Protein AF-R7HVE4-F1 (afdb_monomer)

pLDDT: mean 79.2, std 14.43, range [30.19, 95.88]

Radius of gyration: 35.3 Å; Cα contacts (8 Å, |Δi|>4): 12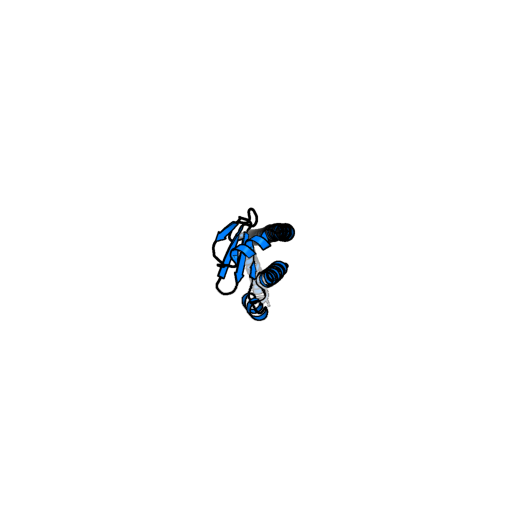4; chains: 1; bounding box: 53×53×107 Å

Solvent-accessible surface area (backbone atoms only — not comparable to full-atom values): 9226 Å² total; per-residue (Å²): 134,94,81,73,47,66,60,55,27,52,53,50,41,54,48,52,41,60,74,62,48,44,102,86,44,64,55,72,64,50,50,62,63,44,66,68,45,42,47,50,70,59,70,88,82,40,90,67,64,47,41,36,43,35,38,83,95,33,38,31,31,31,32,65,78,68,80,41,82,75,44,77,48,54,72,88,50,46,64,56,53,52,57,54,50,64,34,70,72,48,36,52,50,54,53,52,50,50,53,51,53,50,53,52,50,51,53,52,52,52,50,55,51,51,50,51,54,50,52,53,52,52,52,52,52,51,50,52,53,49,52,52,52,49,61,70,54,31,71,71,49,52,52,51,49,54,53,49,52,52,52,53,52,53,55,56,51,59,63,65,72,77,110

Sequence (163 aa):
MAESIRVFENSLRDYLINVQTDSYNTGGKIEQRYNNLKVYMEPKKTSIPHFLVSVNISAVCYQIDPIEKIDGSMGSDERFVTMWAGRPNINGELKKHWVYLTKSNEILNQQVQNEKKTEENMEISKAEIKDAAESVTGSGVRHRLKAFEARLKKKRINRKINI

Nearest PDB structures (foldseek):
  4av8-assembly1_A  TM=7.390E-01  e=4.857E-01  Kluyveromyces lactis
  5b3v-assembly3_C  TM=3.690E-01  e=1.360E+00  Synechocystis sp. PCC 6803 substr. Kazusa
  4yhc-assembly1_A  TM=5.641E-01  e=7.731E+00  Schizosaccharomyces pombe 972h-

Foldseek 3Di:
DPPDQVVVLVLLLVQQLVVPDDPPDDSVVSNVQSVPWGKDFDCPVDVFQWIKIDTDPFIWIFGLVPTDTDDTDDPPCVVSVSVSSPDPVNSVVSVVVSVVVVVVVVVVVVVVVVVVVVVVVVVVVVVVVVVVVCVVCPPVVVVVVVVVVVVVVVVVVVVVVPD

Secondary structure (DSSP, 8-state):
---SSHHHHHHHHHHHHHHH--TTS-HHHHHHHTTT-EEE--TTT-SS-EEEEEETTEEEEEESSS--EEEEE-GGGHHHHHHHHTSHHHHHHHHHHHHHHHHHHHHHHHHHHHHHHHHHHHHHHHHHHHHHHHHHTSHHHHHHHHHHHHHHHHHHHHHHH--

Structure (mmCIF, N/CA/C/O backbone):
data_AF-R7HVE4-F1
#
_entry.id   AF-R7HVE4-F1
#
loop_
_atom_site.group_PDB
_atom_site.id
_atom_site.type_symbol
_atom_site.label_atom_id
_atom_site.label_alt_id
_atom_site.label_comp_id
_atom_site.label_asym_id
_atom_site.label_entity_id
_atom_site.label_seq_id
_atom_site.pdbx_PDB_ins_code
_atom_site.Cartn_x
_atom_site.Cartn_y
_atom_site.Cartn_z
_atom_site.occupancy
_atom_site.B_iso_or_equiv
_atom_site.auth_seq_id
_atom_site.auth_comp_id
_atom_site.auth_asym_id
_atom_site.auth_atom_id
_atom_site.pdbx_PDB_model_num
ATOM 1 N N . MET A 1 1 ? -4.727 -12.337 9.417 1.00 30.19 1 MET A N 1
ATOM 2 C CA . MET A 1 1 ? -4.251 -12.756 8.083 1.00 30.19 1 MET A CA 1
ATOM 3 C C . MET A 1 1 ? -3.998 -11.504 7.256 1.00 30.19 1 MET A C 1
ATOM 5 O O . MET A 1 1 ? -4.947 -10.796 6.953 1.00 30.19 1 MET A O 1
ATOM 9 N N . ALA A 1 2 ? -2.734 -11.158 6.998 1.00 38.34 2 ALA A N 1
ATOM 10 C CA . ALA A 1 2 ? -2.369 -10.030 6.136 1.00 38.34 2 ALA A CA 1
ATOM 11 C C . ALA A 1 2 ? -2.285 -10.536 4.689 1.00 38.34 2 ALA A C 1
ATOM 13 O O . ALA A 1 2 ? -1.201 -10.791 4.171 1.00 38.34 2 ALA A O 1
ATOM 14 N N . GLU A 1 3 ? -3.438 -10.794 4.076 1.00 44.53 3 GLU A N 1
ATOM 15 C CA . GLU A 1 3 ? -3.496 -11.367 2.733 1.00 44.53 3 GLU A CA 1
ATOM 16 C C . GLU A 1 3 ? -3.722 -10.285 1.673 1.00 44.53 3 GLU A C 1
ATOM 18 O O . GLU A 1 3 ? -4.681 -9.520 1.736 1.00 44.53 3 GLU A O 1
ATOM 23 N N . SER A 1 4 ? -2.820 -10.281 0.683 1.00 52.88 4 SER A N 1
ATOM 24 C CA . SER A 1 4 ? -2.846 -9.568 -0.610 1.00 52.88 4 SER A CA 1
ATOM 25 C C . SER A 1 4 ? -2.164 -8.198 -0.794 1.00 52.88 4 SER A C 1
ATOM 27 O O . SER A 1 4 ? -2.440 -7.553 -1.797 1.00 52.88 4 SER A O 1
ATOM 29 N N . ILE A 1 5 ? -1.160 -7.798 0.006 1.00 67.75 5 ILE A N 1
ATOM 30 C CA . ILE A 1 5 ? -0.238 -6.726 -0.463 1.00 67.75 5 ILE A CA 1
ATOM 31 C C . ILE A 1 5 ? 0.968 -7.254 -1.254 1.00 67.75 5 ILE A C 1
ATOM 33 O O . ILE A 1 5 ? 1.437 -6.597 -2.180 1.00 67.75 5 ILE A O 1
ATOM 37 N N . ARG A 1 6 ? 1.408 -8.492 -1.003 1.00 83.19 6 ARG A N 1
ATOM 38 C CA . ARG A 1 6 ? 2.523 -9.110 -1.750 1.00 83.19 6 ARG A CA 1
ATOM 39 C C . ARG A 1 6 ? 2.306 -9.143 -3.266 1.00 83.19 6 ARG A C 1
ATOM 41 O O . ARG A 1 6 ? 3.263 -9.125 -4.030 1.00 83.19 6 ARG A O 1
ATOM 48 N N . 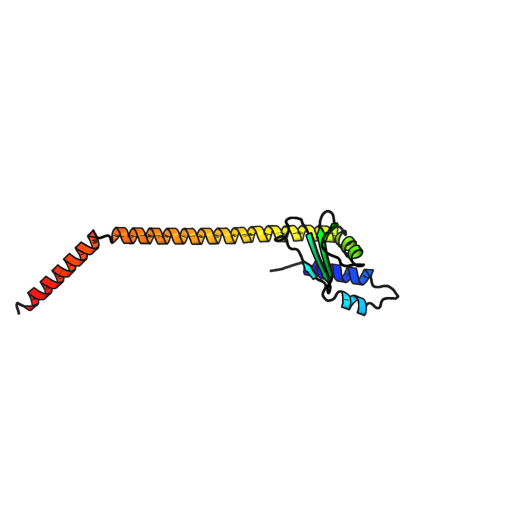VAL A 1 7 ? 1.048 -9.173 -3.704 1.00 86.31 7 VAL A N 1
ATOM 49 C CA . VAL A 1 7 ? 0.690 -9.094 -5.126 1.00 86.31 7 VAL A CA 1
ATOM 50 C C . VAL A 1 7 ? 1.090 -7.736 -5.709 1.00 86.31 7 VAL A C 1
ATOM 52 O O . VAL A 1 7 ? 1.665 -7.687 -6.793 1.00 86.31 7 VAL A O 1
ATOM 55 N N . PHE A 1 8 ? 0.858 -6.645 -4.972 1.00 91.38 8 PHE A N 1
ATOM 56 C CA . PHE A 1 8 ? 1.307 -5.307 -5.356 1.00 91.38 8 PHE A CA 1
ATOM 57 C C . PHE A 1 8 ? 2.828 -5.180 -5.302 1.00 91.38 8 PHE A C 1
ATOM 59 O O . PHE A 1 8 ? 3.401 -4.576 -6.200 1.00 91.38 8 PHE A O 1
ATOM 66 N N . GLU A 1 9 ? 3.486 -5.785 -4.309 1.00 92.44 9 GLU A N 1
ATOM 67 C CA . GLU A 1 9 ? 4.954 -5.811 -4.225 1.00 92.44 9 GLU A CA 1
ATOM 68 C C . GLU A 1 9 ? 5.579 -6.475 -5.448 1.00 92.44 9 GLU A C 1
ATOM 70 O O . GLU A 1 9 ? 6.448 -5.891 -6.088 1.00 92.44 9 GLU A O 1
ATOM 75 N N . ASN A 1 10 ? 5.112 -7.674 -5.798 1.00 91.88 10 ASN A N 1
ATOM 76 C CA . ASN A 1 10 ? 5.622 -8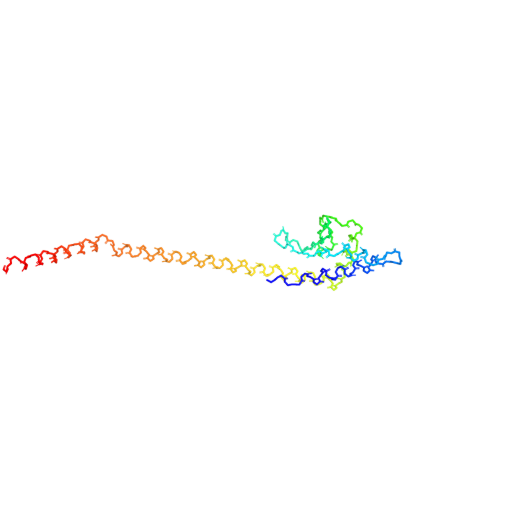.406 -6.953 1.00 91.88 10 ASN A CA 1
ATOM 77 C C . ASN A 1 10 ? 5.303 -7.664 -8.255 1.00 91.88 10 ASN A C 1
ATOM 79 O O . ASN A 1 10 ? 6.197 -7.442 -9.060 1.00 91.88 10 ASN A O 1
ATOM 83 N N . SER A 1 11 ? 4.068 -7.179 -8.413 1.00 93.81 11 SER A N 1
ATOM 84 C CA . SER A 1 11 ? 3.656 -6.399 -9.586 1.00 93.81 11 SER A CA 1
ATOM 85 C C . SER A 1 11 ? 4.493 -5.132 -9.776 1.00 93.81 11 SER A C 1
ATOM 87 O O . SER A 1 11 ? 4.932 -4.837 -10.888 1.00 93.81 11 SER A O 1
ATOM 89 N N . LEU A 1 12 ? 4.742 -4.381 -8.698 1.00 94.44 12 LEU A N 1
ATOM 90 C CA . LEU A 1 12 ? 5.562 -3.175 -8.755 1.00 94.44 12 LEU A CA 1
ATOM 91 C C . LEU 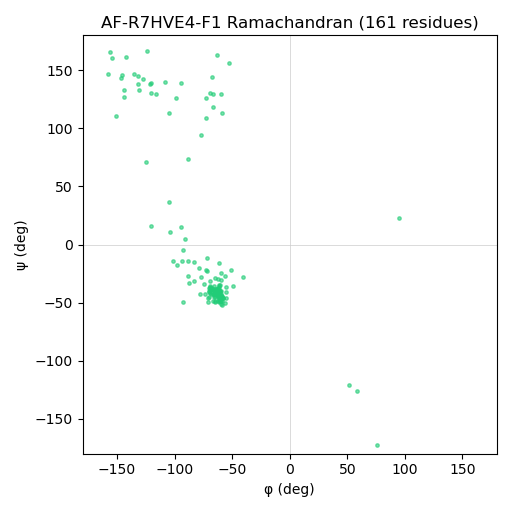A 1 12 ? 7.032 -3.518 -9.011 1.00 94.44 12 LEU A C 1
ATOM 93 O O . LEU A 1 12 ? 7.669 -2.849 -9.819 1.00 94.44 12 LEU A O 1
ATOM 97 N N . ARG A 1 13 ? 7.566 -4.563 -8.367 1.00 93.06 13 ARG A N 1
ATOM 98 C CA . ARG A 1 13 ? 8.940 -5.031 -8.588 1.00 93.06 13 ARG A CA 1
ATOM 99 C C . ARG A 1 13 ? 9.160 -5.414 -10.050 1.00 93.06 13 ARG A C 1
ATOM 101 O O . ARG A 1 13 ? 10.083 -4.892 -10.668 1.00 93.06 13 ARG A O 1
ATOM 108 N N . ASP A 1 14 ? 8.294 -6.255 -10.607 1.00 92.81 14 ASP A N 1
ATOM 109 C CA . ASP A 1 14 ? 8.386 -6.709 -11.996 1.00 92.81 14 ASP A CA 1
ATOM 110 C C . ASP A 1 14 ? 8.266 -5.525 -12.958 1.00 92.81 14 ASP A C 1
ATOM 112 O O . ASP A 1 14 ? 9.024 -5.406 -13.919 1.00 92.81 14 ASP A O 1
ATOM 116 N N . TYR A 1 15 ? 7.349 -4.597 -12.675 1.00 93.81 15 TYR A N 1
ATOM 117 C CA . TYR A 1 15 ? 7.215 -3.377 -13.457 1.00 93.81 15 TYR A CA 1
ATOM 118 C C . TYR A 1 15 ? 8.490 -2.526 -13.429 1.00 93.81 15 TYR A C 1
ATOM 120 O O . TYR A 1 15 ? 8.957 -2.115 -14.489 1.00 93.81 15 TYR A O 1
ATOM 128 N N . LEU A 1 16 ? 9.064 -2.280 -12.246 1.00 91.94 16 LEU A N 1
ATOM 129 C CA . LEU A 1 16 ? 10.278 -1.479 -12.080 1.00 91.94 16 LEU A CA 1
ATOM 130 C C . LEU A 1 16 ? 11.482 -2.116 -12.777 1.00 91.94 16 LEU A C 1
ATOM 132 O O . LEU A 1 16 ? 12.213 -1.418 -13.475 1.00 91.94 16 LEU A O 1
ATOM 136 N N . ILE A 1 17 ? 11.656 -3.433 -12.649 1.00 90.88 17 ILE A N 1
ATOM 137 C CA . ILE A 1 17 ? 12.715 -4.162 -13.356 1.00 90.88 17 ILE A CA 1
ATOM 138 C C . ILE A 1 17 ? 12.540 -3.997 -14.866 1.00 90.88 17 ILE A C 1
ATOM 140 O O . ILE A 1 17 ? 13.486 -3.613 -15.548 1.00 90.88 17 ILE A O 1
ATOM 144 N N . ASN A 1 18 ? 11.330 -4.213 -15.384 1.00 90.00 18 ASN A N 1
ATOM 145 C CA . ASN A 1 18 ? 11.053 -4.129 -16.817 1.00 90.00 18 ASN A CA 1
ATOM 146 C C . ASN A 1 18 ? 11.278 -2.727 -17.397 1.00 90.00 18 ASN A C 1
ATOM 148 O O . ASN A 1 18 ? 11.815 -2.612 -18.492 1.00 90.00 18 ASN A O 1
ATOM 152 N N . VAL A 1 19 ? 10.885 -1.660 -16.691 1.00 88.69 19 VAL A N 1
ATOM 153 C CA . VAL A 1 19 ? 11.075 -0.286 -17.200 1.00 88.69 19 VAL A CA 1
ATOM 154 C C . VAL A 1 19 ? 12.500 0.238 -17.033 1.00 88.69 19 VAL A C 1
ATOM 156 O O . VAL A 1 19 ? 12.863 1.191 -17.716 1.00 88.69 19 VAL A O 1
ATOM 159 N N . GLN A 1 20 ? 13.300 -0.341 -16.131 1.00 83.50 20 GLN A N 1
ATOM 160 C CA . GLN A 1 20 ? 14.696 0.068 -15.922 1.00 83.50 20 GLN A CA 1
ATOM 161 C C . GLN A 1 20 ? 15.714 -0.808 -16.650 1.00 83.50 20 GLN A C 1
ATOM 163 O O . GLN A 1 20 ? 16.869 -0.398 -16.813 1.00 83.50 20 GLN A O 1
ATOM 168 N N . THR A 1 21 ? 15.303 -2.003 -17.073 1.00 80.81 21 THR A N 1
ATOM 169 C CA . THR A 1 21 ? 16.129 -2.883 -17.894 1.00 80.81 21 THR A CA 1
ATOM 170 C C . THR A 1 21 ? 16.192 -2.293 -19.295 1.00 80.81 21 THR A C 1
ATOM 172 O O . THR A 1 21 ? 15.216 -2.294 -20.037 1.00 80.81 21 THR A O 1
ATOM 175 N N . ASP A 1 22 ? 17.361 -1.772 -19.637 1.00 68.88 22 ASP A N 1
ATOM 176 C CA . ASP A 1 22 ? 17.710 -1.290 -20.969 1.00 68.88 22 ASP A CA 1
ATOM 177 C C . ASP A 1 22 ? 18.973 -2.031 -21.426 1.00 68.88 22 ASP A C 1
ATOM 179 O O . ASP A 1 22 ? 19.675 -2.642 -20.621 1.00 68.88 22 ASP A O 1
ATOM 183 N N . SER A 1 23 ? 19.293 -1.945 -22.711 1.00 57.59 23 SER A N 1
ATOM 184 C CA . SER A 1 23 ? 20.419 -2.587 -23.398 1.00 57.59 23 SER A CA 1
ATOM 185 C C . SER A 1 23 ? 21.781 -2.368 -22.716 1.00 57.59 23 SER A C 1
ATOM 187 O O . SER A 1 23 ? 22.700 -3.161 -22.907 1.00 57.59 23 SER A O 1
ATOM 189 N N . TYR A 1 24 ? 21.913 -1.314 -21.903 1.00 60.84 24 TYR A N 1
ATOM 190 C CA . TYR A 1 24 ? 23.126 -0.959 -21.158 1.00 60.84 24 TYR A CA 1
ATOM 191 C C . TYR A 1 24 ? 23.093 -1.351 -19.670 1.00 60.84 24 TYR A C 1
ATOM 193 O O . TYR A 1 24 ? 24.140 -1.371 -19.019 1.00 60.84 24 TYR A O 1
ATOM 201 N N . ASN A 1 25 ? 21.922 -1.690 -19.122 1.00 63.69 25 ASN A N 1
ATOM 202 C CA . ASN A 1 25 ? 21.758 -2.102 -17.732 1.00 63.69 25 ASN A CA 1
ATOM 203 C C . ASN A 1 25 ? 21.554 -3.616 -17.647 1.00 63.69 25 ASN A C 1
ATOM 20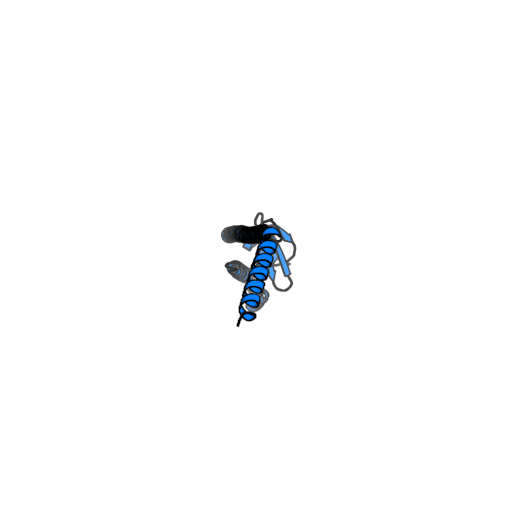5 O O . ASN A 1 25 ? 20.532 -4.162 -18.049 1.00 63.69 25 ASN A O 1
ATOM 209 N N . THR A 1 26 ? 22.522 -4.312 -17.059 1.00 66.69 26 THR A N 1
ATOM 210 C CA . THR A 1 26 ? 22.418 -5.754 -16.812 1.00 66.69 26 THR A CA 1
ATOM 211 C C . THR A 1 26 ? 21.323 -6.028 -15.774 1.00 66.69 26 THR A C 1
ATOM 213 O O . THR A 1 26 ? 21.445 -5.597 -14.625 1.00 66.69 26 THR A O 1
ATOM 216 N N . GLY A 1 27 ? 20.275 -6.766 -16.167 1.00 66.38 27 GLY A N 1
ATOM 217 C CA . GLY A 1 27 ? 19.072 -7.018 -15.353 1.00 66.38 27 GLY A CA 1
ATOM 218 C C . GLY A 1 27 ? 19.353 -7.491 -13.921 1.00 66.38 27 GLY A C 1
ATOM 219 O O . GLY A 1 27 ? 18.727 -7.008 -12.983 1.00 66.38 27 GLY A O 1
ATOM 220 N N . GLY A 1 28 ? 20.400 -8.299 -13.711 1.00 72.75 28 GLY A N 1
ATOM 221 C CA . GLY A 1 28 ? 20.772 -8.790 -12.379 1.00 72.75 28 GLY A CA 1
ATOM 222 C C . GLY A 1 28 ? 21.117 -7.700 -11.349 1.00 72.75 28 GLY A C 1
ATOM 223 O O . GLY A 1 28 ? 20.850 -7.878 -10.163 1.00 72.75 28 GLY A O 1
ATOM 224 N N . LYS A 1 29 ? 21.660 -6.541 -11.761 1.00 77.56 29 LYS A N 1
ATOM 225 C CA . LYS A 1 29 ? 21.910 -5.419 -10.828 1.00 77.56 29 LYS A CA 1
ATOM 226 C C . LYS A 1 29 ? 20.618 -4.695 -10.440 1.00 77.56 29 LYS A C 1
ATOM 228 O O . LYS A 1 29 ? 20.495 -4.218 -9.314 1.00 77.56 29 LYS A O 1
ATOM 233 N N . ILE A 1 30 ? 19.663 -4.615 -11.364 1.00 80.81 30 ILE A N 1
ATOM 234 C CA . ILE A 1 30 ? 18.363 -3.970 -11.144 1.00 80.81 30 ILE A CA 1
ATOM 235 C C . ILE A 1 30 ? 17.488 -4.852 -10.251 1.00 80.81 30 ILE A C 1
ATOM 237 O O . ILE A 1 30 ? 16.885 -4.358 -9.302 1.00 80.81 30 ILE A O 1
ATOM 241 N N . GLU A 1 31 ? 17.478 -6.162 -10.488 1.00 83.56 31 GLU A N 1
ATOM 242 C CA . GLU A 1 31 ? 16.769 -7.131 -9.648 1.00 83.56 31 GLU A CA 1
ATOM 243 C C . GLU A 1 31 ? 17.206 -7.041 -8.181 1.00 83.56 31 GLU A C 1
ATOM 245 O O . GLU A 1 31 ? 16.372 -6.951 -7.277 1.00 83.56 31 GLU A O 1
ATOM 250 N N . GLN A 1 32 ? 18.520 -6.976 -7.935 1.00 85.50 32 GLN A N 1
ATOM 251 C CA . GLN A 1 32 ? 19.065 -6.837 -6.582 1.00 85.50 32 GLN A CA 1
ATOM 252 C C . GLN A 1 32 ? 18.612 -5.543 -5.895 1.00 85.50 32 GLN A C 1
ATOM 254 O O . GLN A 1 32 ? 18.359 -5.551 -4.689 1.00 85.50 32 GLN A O 1
ATOM 259 N N . ARG A 1 33 ? 18.457 -4.447 -6.649 1.00 86.50 33 ARG A N 1
ATOM 260 C CA . ARG A 1 33 ? 18.035 -3.143 -6.119 1.00 86.50 33 ARG A CA 1
ATOM 261 C C . ARG A 1 33 ? 16.644 -3.187 -5.489 1.00 86.50 33 ARG A C 1
ATOM 263 O O . ARG A 1 33 ? 16.432 -2.521 -4.478 1.00 86.50 33 ARG A O 1
ATOM 270 N N . TYR A 1 34 ? 15.726 -3.962 -6.070 1.00 90.56 34 TYR A N 1
ATOM 271 C CA . TYR A 1 34 ? 14.317 -4.041 -5.662 1.00 90.56 34 TYR A CA 1
ATOM 272 C C . TYR A 1 34 ? 13.972 -5.307 -4.866 1.00 90.56 34 TYR A C 1
ATOM 274 O O . TYR A 1 34 ? 12.797 -5.586 -4.605 1.00 90.56 34 TYR A O 1
ATOM 282 N N . ASN A 1 35 ? 14.974 -6.079 -4.443 1.00 88.56 35 ASN A N 1
ATOM 283 C CA . ASN A 1 35 ? 14.759 -7.332 -3.721 1.00 88.56 35 ASN A CA 1
ATOM 284 C C . ASN A 1 35 ? 14.028 -7.121 -2.379 1.00 88.56 35 ASN A C 1
ATOM 286 O O . ASN A 1 35 ? 13.161 -7.901 -1.996 1.00 88.56 35 ASN A O 1
ATOM 290 N N . ASN A 1 36 ? 14.315 -6.015 -1.689 1.00 90.12 36 ASN A N 1
ATOM 291 C CA . ASN A 1 36 ? 13.661 -5.638 -0.434 1.00 90.12 36 ASN A CA 1
ATOM 292 C C . ASN A 1 36 ? 12.467 -4.686 -0.616 1.00 90.12 36 ASN A C 1
ATOM 294 O O . ASN A 1 36 ? 12.040 -4.081 0.369 1.00 90.12 36 ASN A O 1
ATOM 298 N N . LEU A 1 37 ? 11.942 -4.545 -1.840 1.00 93.94 37 LEU A N 1
ATOM 299 C CA . LEU A 1 37 ? 10.777 -3.707 -2.101 1.00 93.94 37 LEU A CA 1
ATOM 300 C C . LEU A 1 37 ? 9.577 -4.191 -1.296 1.00 93.94 37 LEU A C 1
ATOM 302 O O . LEU A 1 37 ? 9.224 -5.372 -1.343 1.00 93.94 37 LEU A O 1
ATOM 306 N N . LYS A 1 38 ? 8.949 -3.247 -0.599 1.00 93.44 38 LYS A N 1
ATOM 307 C CA . LYS A 1 38 ? 7.729 -3.440 0.172 1.00 93.44 38 LYS A CA 1
ATOM 308 C C . LYS A 1 38 ? 6.688 -2.419 -0.231 1.00 93.44 38 LYS A C 1
ATOM 310 O O . LYS A 1 38 ? 6.996 -1.249 -0.452 1.00 93.44 38 LYS A O 1
ATOM 315 N N . VAL A 1 39 ? 5.449 -2.876 -0.259 1.00 93.62 39 VAL A N 1
ATOM 316 C CA . VAL A 1 39 ? 4.259 -2.050 -0.419 1.00 93.62 39 VAL A CA 1
ATOM 317 C C . VAL A 1 39 ? 3.427 -2.297 0.824 1.00 93.62 39 VAL A C 1
ATOM 319 O O . VAL A 1 39 ? 3.362 -3.420 1.315 1.00 93.62 39 VAL A O 1
ATOM 322 N N . TYR A 1 40 ? 2.830 -1.260 1.390 1.00 90.50 40 TYR A N 1
ATOM 323 C CA . TYR A 1 40 ? 1.932 -1.414 2.531 1.00 90.50 40 TYR A CA 1
ATOM 324 C C . TYR A 1 40 ? 0.953 -0.243 2.614 1.00 90.50 40 TYR A C 1
ATOM 326 O O . TYR A 1 40 ? 1.112 0.773 1.942 1.00 90.50 40 TYR A O 1
ATOM 334 N N . MET A 1 41 ? -0.098 -0.403 3.413 1.00 91.12 41 MET A N 1
ATOM 335 C CA . MET A 1 41 ? -1.131 0.609 3.638 1.00 91.12 41 MET A CA 1
ATOM 336 C C . MET A 1 41 ? -1.371 0.747 5.138 1.00 91.12 41 MET A C 1
ATOM 338 O O . MET A 1 41 ? -1.440 -0.260 5.847 1.00 91.12 41 MET A O 1
ATOM 342 N N . GLU A 1 42 ? -1.519 1.977 5.628 1.00 87.75 42 GLU A N 1
ATOM 343 C CA . GLU A 1 42 ? -1.685 2.256 7.058 1.00 87.75 42 GLU A CA 1
ATOM 344 C C . GLU A 1 42 ? -2.957 3.078 7.337 1.00 87.75 42 GLU A C 1
ATOM 346 O O . GLU A 1 42 ? -2.879 4.230 7.771 1.00 87.75 42 GLU A O 1
ATOM 351 N N . PRO A 1 43 ? -4.158 2.482 7.193 1.00 85.69 43 PRO A N 1
ATOM 352 C CA . PRO A 1 43 ? -5.428 3.186 7.416 1.00 85.69 43 PRO A CA 1
ATOM 353 C C . PRO A 1 43 ? -5.616 3.704 8.849 1.00 85.69 43 PRO A C 1
ATOM 355 O O . PRO A 1 43 ? -6.466 4.550 9.098 1.00 85.69 43 PRO A O 1
ATOM 358 N N . LYS A 1 44 ? -4.818 3.217 9.808 1.00 82.25 44 LYS A N 1
ATOM 359 C CA . LYS A 1 44 ? -4.838 3.685 11.202 1.00 82.25 44 LYS A CA 1
ATOM 360 C C . LYS A 1 44 ? -4.130 5.026 11.403 1.00 82.25 44 LYS A C 1
ATOM 362 O O . LYS A 1 44 ? -4.459 5.726 12.353 1.00 82.25 44 LYS A O 1
ATOM 367 N N . LYS A 1 45 ? -3.141 5.362 10.565 1.00 80.25 45 LYS A N 1
ATOM 368 C CA . LYS A 1 45 ? -2.364 6.605 10.708 1.00 80.25 45 LYS A CA 1
ATOM 369 C C . LYS A 1 45 ? -3.014 7.775 9.985 1.00 80.25 45 LYS A C 1
ATOM 371 O O . LYS A 1 45 ? -2.919 8.908 10.447 1.00 80.25 45 LYS A O 1
ATOM 376 N N . THR A 1 46 ? -3.676 7.512 8.861 1.00 81.06 46 THR A N 1
ATOM 377 C CA . THR A 1 46 ? -4.278 8.559 8.036 1.00 81.06 46 THR A CA 1
ATOM 378 C C . THR A 1 46 ? -5.583 8.057 7.434 1.00 81.06 46 THR A C 1
ATOM 380 O O . THR A 1 46 ? -5.635 6.960 6.886 1.00 81.06 46 THR A O 1
ATOM 383 N N . SER A 1 47 ? -6.631 8.882 7.526 1.00 83.62 47 SER A N 1
ATOM 384 C CA . SER A 1 47 ? -7.964 8.580 6.977 1.00 83.62 47 SER A CA 1
ATOM 385 C C . SER A 1 47 ? -8.000 8.635 5.440 1.00 83.62 47 SER A C 1
ATOM 387 O O . SER A 1 47 ? -8.839 8.010 4.795 1.00 83.62 47 SER A O 1
ATOM 389 N N . ILE A 1 48 ? -7.061 9.371 4.841 1.00 89.75 48 ILE A N 1
ATOM 390 C CA . ILE A 1 48 ? -6.925 9.516 3.390 1.00 89.75 48 ILE A CA 1
ATOM 391 C C . ILE A 1 48 ? -6.461 8.180 2.786 1.00 89.75 48 ILE A C 1
ATOM 393 O O . ILE A 1 48 ? -5.465 7.640 3.268 1.00 89.75 48 ILE A O 1
ATOM 397 N N . PRO A 1 49 ? -7.115 7.662 1.727 1.00 92.75 49 PRO A N 1
ATOM 398 C CA . PRO A 1 49 ? -6.659 6.474 1.013 1.00 92.75 49 PRO A CA 1
ATOM 399 C C . PRO A 1 49 ? -5.256 6.643 0.438 1.00 92.75 49 PRO A C 1
ATOM 401 O O . PRO A 1 49 ? -5.047 7.437 -0.480 1.00 92.75 49 PRO A O 1
ATOM 404 N N . HIS A 1 50 ? -4.302 5.879 0.966 1.00 94.00 50 HIS A N 1
ATOM 405 C CA . HIS A 1 50 ? -2.897 5.981 0.590 1.00 94.00 50 HIS A CA 1
ATOM 406 C C . HIS A 1 50 ? -2.210 4.614 0.546 1.00 94.00 50 HIS A C 1
ATOM 408 O O . HIS A 1 50 ? -2.670 3.635 1.134 1.00 94.00 50 HIS A O 1
ATOM 414 N N . PHE A 1 51 ? -1.072 4.554 -0.135 1.00 94.25 51 PHE A N 1
ATOM 415 C CA . PHE A 1 51 ? -0.159 3.421 -0.086 1.00 94.25 51 PHE A CA 1
ATOM 416 C C . PHE A 1 51 ? 1.275 3.915 0.065 1.00 94.25 51 PHE A C 1
ATOM 418 O O . PHE A 1 51 ? 1.647 4.977 -0.435 1.00 94.25 51 PHE A O 1
ATOM 425 N N . LEU A 1 52 ? 2.078 3.130 0.770 1.00 93.75 52 LEU A N 1
ATOM 426 C CA . LEU A 1 52 ? 3.488 3.385 0.985 1.00 93.75 52 LEU A CA 1
ATOM 427 C C . LEU A 1 52 ? 4.308 2.389 0.182 1.00 93.75 52 LEU A C 1
ATOM 429 O O . LEU A 1 52 ? 3.979 1.202 0.119 1.00 93.75 52 LEU A O 1
ATOM 433 N N . VAL A 1 53 ? 5.393 2.881 -0.399 1.00 94.88 53 VAL A N 1
ATOM 434 C CA . VAL A 1 53 ? 6.405 2.069 -1.065 1.00 94.88 53 VAL A CA 1
ATOM 435 C C . VAL A 1 53 ? 7.728 2.315 -0.366 1.00 94.88 53 VAL A C 1
ATOM 437 O O . VAL A 1 53 ? 8.120 3.462 -0.157 1.00 94.88 53 VAL A O 1
ATOM 440 N N . SER A 1 54 ? 8.419 1.240 -0.001 1.00 93.44 54 SER A N 1
ATOM 441 C CA . SER A 1 54 ? 9.747 1.301 0.604 1.00 93.44 54 SER A CA 1
ATOM 442 C C . SER A 1 54 ? 10.699 0.351 -0.108 1.00 93.44 54 SER A C 1
ATOM 444 O O . SER A 1 54 ? 10.362 -0.803 -0.365 1.00 93.44 54 SER A O 1
ATOM 446 N N . VAL A 1 55 ? 11.889 0.851 -0.436 1.00 92.44 55 VAL A N 1
ATOM 447 C CA . VAL A 1 55 ? 12.979 0.102 -1.068 1.00 92.44 55 VAL A CA 1
ATOM 448 C C . VAL A 1 55 ? 14.292 0.618 -0.494 1.00 92.44 55 VAL A C 1
ATOM 450 O O . VAL A 1 55 ? 14.568 1.816 -0.560 1.00 92.44 55 VAL A O 1
ATOM 453 N N . ASN A 1 56 ? 15.143 -0.270 0.021 1.00 88.88 56 ASN A N 1
ATOM 454 C CA . ASN A 1 56 ? 16.395 0.112 0.686 1.00 88.88 56 ASN A CA 1
ATOM 455 C C . ASN A 1 56 ? 16.168 1.175 1.780 1.00 88.88 56 ASN A C 1
ATOM 457 O O . ASN A 1 56 ? 15.434 0.925 2.732 1.00 88.88 56 ASN A O 1
ATOM 461 N N . ILE A 1 57 ? 16.809 2.340 1.655 1.00 88.38 57 ILE A N 1
ATOM 462 C CA . ILE A 1 57 ? 16.667 3.484 2.572 1.00 88.38 57 ILE A CA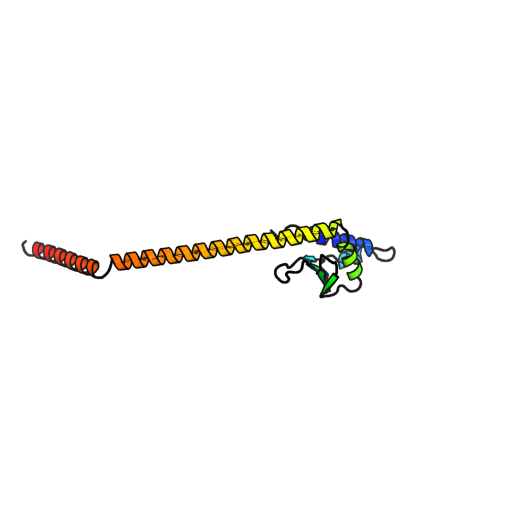 1
ATOM 463 C C . ILE A 1 57 ? 15.586 4.478 2.125 1.00 88.38 57 ILE A C 1
ATOM 465 O O . ILE A 1 57 ? 15.323 5.455 2.819 1.00 88.38 57 ILE A O 1
ATOM 469 N N . SER A 1 58 ? 14.991 4.261 0.953 1.00 91.62 58 SER A N 1
ATOM 470 C CA . SER A 1 58 ? 14.002 5.153 0.360 1.00 91.62 58 SER A CA 1
ATOM 471 C C . SER A 1 58 ? 12.593 4.699 0.718 1.00 91.62 58 SER A C 1
ATOM 473 O O . SER A 1 58 ? 12.276 3.506 0.707 1.00 91.62 58 SER A O 1
ATOM 475 N N . ALA A 1 59 ? 11.734 5.665 1.020 1.00 93.69 59 ALA A N 1
ATOM 476 C CA . ALA A 1 59 ? 10.329 5.437 1.300 1.00 93.69 59 ALA A CA 1
ATOM 477 C C . ALA A 1 59 ? 9.510 6.627 0.807 1.00 93.69 59 ALA A C 1
ATOM 479 O O . ALA A 1 59 ? 9.951 7.772 0.901 1.00 93.69 59 ALA A O 1
ATOM 480 N N . VAL A 1 60 ? 8.323 6.349 0.283 1.00 95.19 60 VAL A N 1
ATOM 481 C CA . VAL A 1 60 ? 7.406 7.354 -0.255 1.00 95.19 60 VAL A CA 1
ATOM 482 C C . VAL A 1 60 ? 5.966 6.929 0.005 1.00 95.19 60 VAL A C 1
ATOM 484 O O . VAL A 1 60 ? 5.642 5.740 -0.008 1.00 95.19 60 VAL A O 1
ATOM 487 N N . CYS A 1 61 ? 5.108 7.910 0.248 1.00 94.69 61 CYS A N 1
ATOM 488 C CA . CYS A 1 61 ? 3.682 7.751 0.466 1.00 94.69 61 CYS A CA 1
ATOM 489 C C . CYS A 1 61 ? 2.914 8.460 -0.650 1.00 94.69 61 CYS A C 1
ATOM 491 O O . CYS A 1 61 ? 3.159 9.635 -0.935 1.00 94.69 61 CYS A O 1
ATOM 493 N N . TYR A 1 62 ? 1.970 7.748 -1.257 1.00 95.56 62 TYR A N 1
ATOM 494 C CA . TYR A 1 62 ? 1.105 8.264 -2.309 1.00 95.56 62 TYR A CA 1
ATOM 495 C C . TYR A 1 62 ? -0.357 8.159 -1.903 1.00 95.56 62 TYR A C 1
ATOM 497 O O . TYR A 1 62 ? -0.798 7.128 -1.393 1.00 95.56 62 TYR A O 1
ATOM 505 N N . GLN A 1 63 ? -1.123 9.201 -2.202 1.00 94.50 63 GLN A N 1
ATOM 506 C CA . GLN A 1 63 ? -2.575 9.145 -2.230 1.00 94.50 63 GLN A CA 1
ATOM 507 C C . GLN A 1 63 ? -3.023 8.242 -3.387 1.00 94.50 63 GLN A C 1
ATOM 509 O O . GLN A 1 63 ? -2.374 8.179 -4.428 1.00 94.50 63 GLN A O 1
ATOM 514 N N . ILE A 1 64 ? -4.111 7.493 -3.202 1.00 93.50 64 ILE A N 1
ATOM 515 C CA . ILE A 1 64 ? -4.634 6.583 -4.236 1.00 93.50 64 ILE A CA 1
ATOM 516 C C . ILE A 1 64 ? -5.513 7.336 -5.249 1.00 93.50 64 ILE A C 1
ATOM 518 O O . ILE A 1 64 ? -5.589 6.934 -6.414 1.00 93.50 64 ILE A O 1
ATOM 522 N N . ASP A 1 65 ? -6.200 8.394 -4.807 1.00 89.12 65 ASP A N 1
ATOM 523 C CA . ASP A 1 65 ? -7.129 9.169 -5.632 1.00 89.12 65 ASP A CA 1
ATOM 524 C C . ASP A 1 65 ? -7.235 10.642 -5.185 1.00 89.12 65 ASP A C 1
ATOM 526 O O . ASP A 1 65 ? -7.783 10.898 -4.107 1.00 89.12 65 ASP A O 1
ATOM 530 N N . PRO A 1 66 ? -6.724 11.611 -5.967 1.00 90.38 66 PRO A N 1
ATOM 531 C CA . PRO A 1 66 ? -5.841 11.423 -7.123 1.00 90.38 66 PRO A CA 1
ATOM 532 C C . PRO A 1 66 ? -4.498 10.789 -6.722 1.00 90.38 66 PRO A C 1
ATOM 534 O O . PRO A 1 66 ? -4.135 10.769 -5.546 1.00 90.38 66 PRO A O 1
ATOM 537 N N . ILE A 1 67 ? -3.755 10.250 -7.696 1.00 93.44 67 ILE A N 1
ATOM 538 C CA . ILE A 1 67 ? -2.419 9.699 -7.429 1.00 93.44 67 ILE A CA 1
ATOM 539 C C . ILE A 1 67 ? -1.431 10.843 -7.292 1.00 93.44 67 ILE A C 1
ATOM 541 O O . ILE A 1 67 ? -0.868 11.325 -8.275 1.00 93.44 67 ILE A O 1
ATOM 545 N N . GLU A 1 68 ? -1.220 11.252 -6.052 1.00 93.12 68 GLU A N 1
ATOM 546 C CA . GLU A 1 68 ? -0.340 12.353 -5.701 1.00 93.12 68 GLU A CA 1
ATOM 547 C C . GLU A 1 68 ? 0.585 11.943 -4.564 1.00 93.12 68 GLU A C 1
ATOM 549 O O . GLU A 1 68 ? 0.226 11.157 -3.685 1.00 93.12 68 GLU A O 1
ATOM 554 N N . LYS A 1 69 ? 1.816 12.451 -4.598 1.00 94.19 69 LYS A N 1
ATOM 555 C CA . LYS A 1 69 ? 2.786 12.205 -3.534 1.00 94.19 69 LYS A CA 1
ATOM 556 C C . LYS A 1 69 ? 2.386 13.009 -2.302 1.00 94.19 69 LYS A C 1
ATOM 558 O O . LYS A 1 69 ? 2.247 14.224 -2.388 1.00 94.19 69 LYS A O 1
ATOM 563 N N . ILE A 1 70 ? 2.258 12.327 -1.171 1.00 93.12 70 ILE A N 1
ATOM 564 C CA . ILE A 1 70 ? 1.968 12.947 0.124 1.00 93.12 70 ILE A CA 1
ATOM 565 C C . ILE A 1 70 ? 3.277 13.249 0.855 1.00 93.12 70 ILE A C 1
ATOM 567 O O . ILE A 1 70 ? 3.473 14.360 1.337 1.00 93.12 70 ILE A O 1
ATOM 571 N N . ASP A 1 71 ? 4.167 12.258 0.945 1.00 92.50 71 ASP A N 1
ATOM 572 C CA . ASP A 1 71 ? 5.377 12.347 1.764 1.00 92.50 71 ASP A CA 1
ATOM 573 C C . ASP A 1 71 ? 6.491 11.424 1.244 1.00 92.50 71 ASP A C 1
ATOM 575 O O . ASP A 1 71 ? 6.233 10.461 0.519 1.00 92.50 71 ASP A O 1
ATOM 579 N N . GLY A 1 72 ? 7.731 11.705 1.635 1.00 93.06 72 GLY A N 1
ATOM 580 C CA . GLY A 1 72 ? 8.908 10.906 1.312 1.00 93.06 72 GLY A CA 1
ATOM 581 C C . GLY A 1 72 ? 9.414 11.061 -0.125 1.00 93.06 72 GLY A C 1
ATOM 582 O O . GLY A 1 72 ? 8.991 11.935 -0.888 1.00 93.06 72 GLY A O 1
ATOM 583 N N . SER A 1 73 ? 10.385 10.221 -0.491 1.00 92.00 73 SER A N 1
ATOM 584 C CA . SER A 1 73 ? 10.979 10.218 -1.825 1.00 92.00 73 SER A CA 1
ATOM 585 C C . SER A 1 73 ? 11.638 8.889 -2.192 1.00 92.00 73 SER A C 1
ATOM 587 O O . SER A 1 73 ? 12.237 8.207 -1.357 1.00 92.00 73 SER A O 1
ATOM 589 N N . MET A 1 74 ? 11.575 8.558 -3.483 1.00 89.44 74 MET A N 1
ATOM 590 C CA . MET A 1 74 ? 12.331 7.464 -4.111 1.00 89.44 74 MET A CA 1
ATOM 591 C C . MET A 1 74 ? 13.255 7.952 -5.240 1.00 89.44 74 MET A C 1
ATOM 593 O O . MET A 1 74 ? 13.721 7.162 -6.061 1.00 89.44 74 MET A O 1
ATOM 597 N N . GLY A 1 75 ? 13.528 9.259 -5.302 1.00 89.00 75 GLY A N 1
ATOM 598 C CA . GLY A 1 75 ? 14.384 9.853 -6.327 1.00 89.00 75 GLY A CA 1
ATOM 599 C C . GLY A 1 75 ? 13.870 9.591 -7.745 1.00 89.00 75 GLY A C 1
ATOM 600 O O . GLY A 1 75 ? 12.717 9.882 -8.059 1.00 89.00 75 GLY A O 1
ATOM 601 N N . SER A 1 76 ? 14.720 9.026 -8.608 1.00 86.56 76 SER A N 1
ATOM 602 C CA . SER A 1 76 ? 14.387 8.752 -10.016 1.00 86.56 76 SER A CA 1
ATOM 603 C C . SER A 1 76 ? 13.192 7.816 -10.199 1.00 86.56 76 SER A C 1
ATOM 605 O O . SER A 1 76 ? 12.536 7.851 -11.240 1.00 86.56 76 SER A O 1
ATOM 607 N N . ASP A 1 77 ? 12.908 6.980 -9.200 1.00 89.25 77 ASP A N 1
ATOM 608 C CA . ASP A 1 77 ? 11.939 5.898 -9.333 1.00 89.25 77 ASP A CA 1
ATOM 609 C C . ASP A 1 77 ? 10.491 6.371 -9.119 1.00 89.25 77 ASP A C 1
ATOM 611 O O . ASP A 1 77 ? 9.550 5.689 -9.527 1.00 89.25 77 ASP A O 1
ATOM 615 N N . GLU A 1 78 ? 10.292 7.570 -8.556 1.00 92.12 78 GLU A N 1
ATOM 616 C CA . GLU A 1 78 ? 8.969 8.129 -8.235 1.00 92.12 78 GLU A CA 1
ATOM 617 C C . GLU A 1 78 ? 8.033 8.186 -9.445 1.00 92.12 78 GLU A C 1
ATOM 619 O O . GLU A 1 78 ? 6.842 7.866 -9.352 1.00 92.12 78 GLU A O 1
ATOM 624 N N . ARG A 1 79 ? 8.574 8.571 -10.607 1.00 92.12 79 ARG A N 1
ATOM 625 C CA . ARG A 1 79 ? 7.801 8.644 -11.849 1.00 92.12 79 ARG A CA 1
ATOM 626 C C . ARG A 1 79 ? 7.252 7.271 -12.224 1.00 92.12 79 ARG A C 1
ATOM 628 O O . ARG A 1 79 ? 6.094 7.163 -12.622 1.00 92.12 79 ARG A O 1
ATOM 635 N N . PHE A 1 80 ? 8.059 6.224 -12.081 1.00 93.44 80 PHE A N 1
ATOM 636 C CA . PHE A 1 80 ? 7.651 4.868 -12.425 1.00 93.44 80 PHE A CA 1
ATOM 637 C C . PHE A 1 80 ? 6.607 4.335 -11.446 1.00 93.44 80 PHE A C 1
ATOM 639 O O . PHE A 1 80 ? 5.623 3.749 -11.891 1.00 93.44 80 PHE A O 1
ATOM 646 N N . VAL A 1 81 ? 6.750 4.610 -10.146 1.00 94.25 81 VAL A N 1
ATOM 647 C CA . VAL A 1 81 ? 5.736 4.232 -9.147 1.00 94.25 81 VAL A CA 1
ATOM 648 C C . VAL A 1 81 ? 4.392 4.901 -9.450 1.00 94.25 81 VAL A C 1
ATOM 650 O O . VAL A 1 81 ? 3.362 4.229 -9.471 1.00 94.25 81 VAL A O 1
ATOM 653 N N . THR A 1 82 ? 4.406 6.194 -9.784 1.00 94.38 82 THR A N 1
ATOM 654 C CA . THR A 1 82 ? 3.197 6.948 -10.158 1.00 94.38 82 THR A CA 1
ATOM 655 C C . THR A 1 82 ? 2.543 6.368 -11.418 1.00 94.38 82 THR A C 1
ATOM 657 O O . THR A 1 82 ? 1.334 6.145 -11.452 1.00 94.38 82 THR A O 1
ATOM 660 N N . MET A 1 83 ? 3.340 6.048 -12.446 1.00 94.19 83 MET A N 1
ATOM 661 C CA . MET A 1 83 ? 2.843 5.425 -13.680 1.00 94.19 83 MET A CA 1
ATOM 662 C C . MET A 1 83 ? 2.261 4.027 -13.449 1.00 94.19 83 MET A C 1
ATOM 664 O O . MET A 1 83 ? 1.259 3.676 -14.067 1.00 94.19 83 MET A O 1
ATOM 668 N N . TRP A 1 84 ? 2.878 3.223 -12.582 1.00 95.88 84 TRP A 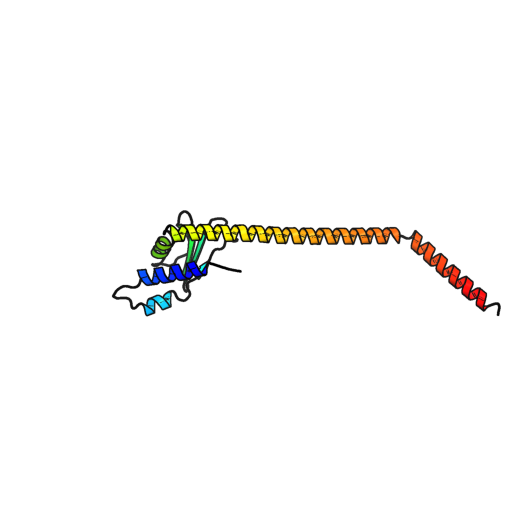N 1
ATOM 669 C CA . TRP A 1 84 ? 2.374 1.901 -12.213 1.00 95.88 84 TRP A CA 1
ATOM 670 C C . TRP A 1 84 ? 1.042 1.999 -11.469 1.00 95.88 84 TRP A C 1
ATOM 672 O O . TRP A 1 84 ? 0.073 1.349 -11.864 1.00 95.88 84 TRP A O 1
ATOM 682 N N . ALA A 1 85 ? 0.972 2.863 -10.455 1.00 94.75 85 ALA A N 1
ATOM 683 C CA . ALA A 1 85 ? -0.234 3.075 -9.662 1.00 94.75 85 ALA A CA 1
ATOM 684 C C . ALA A 1 85 ? -1.379 3.671 -10.494 1.00 94.75 85 ALA A C 1
ATOM 686 O O . ALA A 1 85 ? -2.544 3.412 -10.202 1.00 94.75 85 ALA A O 1
ATOM 687 N N . GLY A 1 86 ? -1.053 4.443 -11.539 1.00 93.25 86 GLY A N 1
ATOM 688 C CA . GLY A 1 86 ? -2.007 5.054 -12.471 1.00 93.25 86 GLY A CA 1
ATOM 689 C C . GLY A 1 86 ? -2.688 4.087 -13.426 1.00 93.25 86 GLY A C 1
ATOM 690 O O . GLY A 1 86 ? -3.667 4.455 -14.073 1.00 93.25 86 GLY A O 1
ATOM 691 N N . ARG A 1 87 ? -2.215 2.841 -13.521 1.00 93.94 87 ARG A N 1
ATOM 692 C CA . ARG A 1 87 ? -2.851 1.845 -14.384 1.00 93.94 87 ARG A CA 1
ATOM 693 C C . ARG A 1 87 ? -4.243 1.510 -13.831 1.00 93.94 87 ARG A C 1
ATOM 695 O O . ARG A 1 87 ? -4.336 1.170 -12.652 1.00 93.94 87 ARG A O 1
ATOM 702 N N . PRO A 1 88 ? -5.319 1.541 -14.643 1.00 91.75 88 PRO A N 1
ATOM 703 C CA . PRO A 1 88 ? -6.686 1.347 -14.145 1.00 91.75 88 PRO A CA 1
ATOM 704 C C . PRO A 1 88 ? -6.897 0.040 -13.371 1.00 91.75 88 PRO A C 1
ATOM 706 O O . PRO A 1 88 ? -7.616 0.017 -12.374 1.00 91.75 88 PRO A O 1
ATOM 709 N N . ASN A 1 89 ? -6.235 -1.039 -13.796 1.00 90.69 89 ASN A N 1
ATOM 710 C CA . ASN A 1 89 ? -6.266 -2.325 -13.104 1.00 90.69 89 ASN A CA 1
ATOM 711 C C . ASN A 1 89 ? -5.577 -2.263 -11.731 1.00 90.69 89 ASN A C 1
ATOM 713 O O . ASN A 1 89 ? -6.118 -2.782 -10.763 1.00 90.69 89 ASN A O 1
ATOM 717 N N . ILE A 1 90 ? -4.424 -1.598 -11.623 1.00 93.44 90 ILE A N 1
ATOM 718 C CA . ILE A 1 90 ? -3.696 -1.449 -10.358 1.00 93.44 90 ILE A CA 1
ATOM 719 C C . ILE A 1 90 ? -4.433 -0.494 -9.420 1.00 93.44 90 ILE A C 1
ATOM 721 O O . ILE A 1 90 ? -4.690 -0.852 -8.275 1.00 93.44 90 ILE A O 1
ATOM 725 N N . ASN A 1 91 ? -4.832 0.688 -9.900 1.00 93.88 91 ASN A N 1
ATOM 726 C CA . ASN A 1 91 ? -5.550 1.673 -9.092 1.00 93.88 91 ASN A CA 1
ATOM 727 C C . ASN A 1 91 ? -6.861 1.101 -8.535 1.00 93.88 91 ASN A C 1
ATOM 729 O O . ASN A 1 91 ? -7.157 1.258 -7.351 1.00 93.88 91 ASN A O 1
ATOM 733 N N . GLY A 1 92 ? -7.620 0.389 -9.376 1.00 91.12 92 GLY A N 1
ATOM 734 C CA . GLY A 1 92 ? -8.857 -0.269 -8.969 1.00 91.12 92 GLY A CA 1
ATOM 735 C C . GLY A 1 92 ? -8.635 -1.289 -7.852 1.00 91.12 92 GLY A C 1
ATOM 736 O O . GLY A 1 92 ? -9.379 -1.293 -6.872 1.00 91.12 92 GLY A O 1
ATOM 737 N N . GLU A 1 93 ? -7.592 -2.114 -7.955 1.00 91.62 93 GLU A N 1
ATOM 738 C CA . GLU A 1 93 ? -7.247 -3.085 -6.912 1.00 91.62 93 GLU A CA 1
ATOM 739 C C . GLU A 1 93 ? -6.715 -2.416 -5.634 1.00 91.62 93 GLU A C 1
ATOM 741 O O . GLU A 1 93 ? -7.114 -2.810 -4.539 1.00 91.62 93 GLU A O 1
ATOM 746 N N . LEU A 1 94 ? -5.905 -1.353 -5.733 1.00 92.31 94 LEU A N 1
ATOM 747 C CA . LEU A 1 94 ? -5.446 -0.581 -4.568 1.00 92.31 94 LEU A CA 1
ATOM 748 C C . LEU A 1 94 ? -6.629 0.024 -3.796 1.00 92.31 94 LEU A C 1
ATOM 750 O O . LEU A 1 94 ? -6.690 -0.086 -2.571 1.00 92.31 94 LEU A O 1
ATOM 754 N N . LYS A 1 95 ? -7.609 0.602 -4.505 1.00 92.06 95 LYS A N 1
ATOM 755 C CA . LYS A 1 95 ? -8.845 1.136 -3.907 1.00 92.06 95 LYS A CA 1
ATOM 756 C C . LYS A 1 95 ? -9.656 0.050 -3.204 1.00 92.06 95 LYS A C 1
ATOM 758 O O . LYS A 1 95 ? -10.081 0.240 -2.065 1.00 92.06 95 LYS A O 1
ATOM 763 N N . LYS A 1 96 ? -9.860 -1.099 -3.857 1.00 90.56 96 LYS A N 1
ATOM 764 C CA . LYS A 1 96 ? -10.573 -2.241 -3.258 1.00 90.56 96 LYS A CA 1
ATOM 765 C C . LYS A 1 96 ? -9.867 -2.736 -1.999 1.00 90.56 96 LYS A C 1
ATOM 767 O O . LYS A 1 96 ? -10.524 -2.962 -0.984 1.00 90.56 96 LYS A O 1
ATOM 772 N N . HIS A 1 97 ? -8.543 -2.868 -2.054 1.00 90.06 97 HIS A N 1
ATOM 773 C CA . HIS A 1 97 ? -7.753 -3.345 -0.927 1.00 90.06 97 HIS A CA 1
ATOM 774 C C . HIS A 1 97 ? -7.801 -2.368 0.254 1.00 90.06 97 HIS A C 1
ATOM 776 O O . HIS A 1 97 ? -7.987 -2.792 1.393 1.00 90.06 97 HIS A O 1
ATOM 782 N N . TRP A 1 98 ? -7.747 -1.059 -0.009 1.00 90.62 98 TRP A N 1
ATOM 783 C CA . TRP A 1 98 ? -7.936 -0.039 1.021 1.00 90.62 98 TRP A CA 1
ATOM 784 C C . TRP A 1 98 ? -9.278 -0.196 1.748 1.00 90.62 98 TRP A C 1
ATOM 786 O O . TRP A 1 98 ? -9.315 -0.276 2.975 1.00 90.62 98 TRP A O 1
ATOM 796 N N . VAL A 1 99 ? -10.379 -0.317 0.996 1.00 90.00 99 VAL A N 1
ATOM 797 C CA . VAL A 1 99 ? -11.728 -0.507 1.561 1.00 90.00 99 VAL A CA 1
ATOM 798 C C . VAL A 1 99 ? -11.829 -1.808 2.360 1.00 90.00 99 VAL A C 1
ATOM 800 O O . VAL A 1 99 ? -12.483 -1.851 3.403 1.00 90.00 99 VAL A O 1
ATOM 803 N N . TYR A 1 100 ? -11.191 -2.880 1.889 1.00 87.62 100 TYR A N 1
ATOM 804 C CA . TYR A 1 100 ? -11.135 -4.140 2.624 1.00 87.62 100 TYR A CA 1
ATOM 805 C C . TYR A 1 100 ? -10.434 -3.970 3.977 1.00 87.62 100 TYR A C 1
ATOM 807 O O . TYR A 1 100 ? -10.954 -4.422 5.001 1.00 87.62 100 TYR A O 1
ATOM 815 N N . LEU A 1 101 ? -9.294 -3.273 4.009 1.00 85.31 101 LEU A N 1
ATOM 816 C CA . LEU A 1 101 ? -8.554 -3.016 5.242 1.00 85.31 101 LEU A CA 1
ATOM 817 C C . LEU A 1 101 ? -9.335 -2.126 6.214 1.00 85.31 101 LEU A C 1
ATOM 819 O O . LEU A 1 101 ? -9.342 -2.408 7.414 1.00 85.31 101 LEU A O 1
ATOM 823 N N . THR A 1 102 ? -10.001 -1.071 5.742 1.00 86.44 102 THR A N 1
ATOM 824 C CA . THR A 1 102 ? -10.781 -0.188 6.626 1.00 86.44 102 THR A CA 1
ATOM 825 C C . THR A 1 102 ? -11.982 -0.913 7.226 1.00 86.44 102 THR A C 1
ATOM 827 O O . THR A 1 102 ? -12.114 -0.9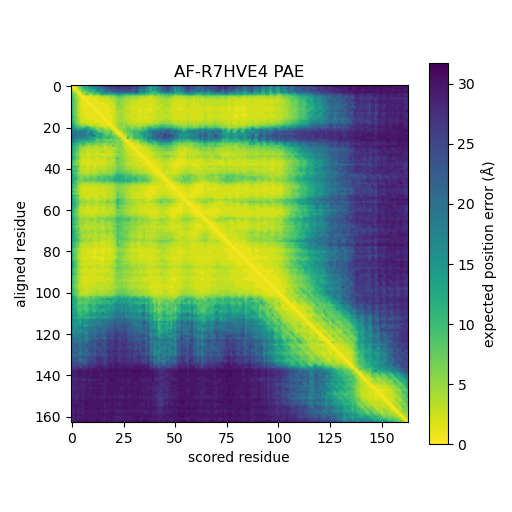38 8.448 1.00 86.44 102 THR A O 1
ATOM 830 N N . LYS A 1 103 ? -12.782 -1.610 6.409 1.00 83.12 103 LYS A N 1
ATOM 831 C CA . LYS A 1 103 ? -13.939 -2.386 6.891 1.00 83.12 103 LYS A CA 1
ATOM 832 C C . LYS A 1 103 ? -13.538 -3.504 7.849 1.00 83.12 103 LYS A C 1
ATOM 834 O O . LYS A 1 103 ? -14.194 -3.712 8.865 1.00 83.12 103 LYS A O 1
ATOM 839 N N . SER A 1 104 ? -12.441 -4.205 7.563 1.00 75.50 104 SER A N 1
ATOM 840 C CA . SER A 1 104 ? -11.934 -5.256 8.454 1.00 75.50 104 SER A CA 1
ATOM 841 C C . SER A 1 104 ? -11.514 -4.691 9.814 1.00 75.50 104 SER A C 1
ATOM 843 O O . SER A 1 104 ? -11.791 -5.298 10.847 1.00 75.50 104 SER A O 1
ATOM 845 N N . ASN A 1 105 ? -10.886 -3.509 9.834 1.00 73.25 105 ASN A N 1
ATOM 846 C CA . ASN A 1 105 ? -10.543 -2.825 11.082 1.00 73.25 105 ASN A CA 1
ATOM 847 C C . ASN A 1 105 ? -11.791 -2.359 11.847 1.00 73.25 105 ASN A C 1
ATOM 849 O O . ASN A 1 105 ? -11.822 -2.473 13.069 1.00 73.25 105 ASN A O 1
ATOM 853 N N . GLU A 1 106 ? -12.817 -1.859 11.156 1.00 75.25 106 GLU A N 1
ATOM 854 C CA . GLU A 1 106 ? -14.084 -1.465 11.783 1.00 75.25 106 GLU A CA 1
ATOM 855 C C . GLU A 1 106 ? -14.771 -2.652 12.466 1.00 75.25 106 GLU A C 1
ATOM 857 O O . GLU A 1 106 ? -15.157 -2.543 13.630 1.00 75.25 106 GLU A O 1
ATOM 862 N N . ILE A 1 107 ? -14.862 -3.797 11.782 1.00 74.56 107 ILE A N 1
ATOM 863 C CA . ILE A 1 107 ? -15.456 -5.025 12.332 1.00 74.56 107 ILE A CA 1
ATOM 864 C C . ILE A 1 107 ? -14.680 -5.494 13.568 1.00 74.56 107 ILE A C 1
ATOM 866 O O . ILE A 1 107 ? -15.284 -5.780 14.602 1.00 74.56 107 ILE A O 1
ATOM 870 N N . LEU A 1 108 ? -13.346 -5.523 13.492 1.00 70.69 108 LEU A N 1
ATOM 871 C CA . LEU A 1 108 ? -12.503 -5.919 14.621 1.00 70.69 108 LEU A CA 1
ATOM 872 C C . LEU A 1 108 ? -12.691 -4.979 15.821 1.00 70.69 108 LEU A C 1
ATOM 874 O O . LEU A 1 108 ? -12.832 -5.431 16.954 1.00 70.69 108 LEU A O 1
ATOM 878 N N . ASN A 1 109 ? -12.739 -3.668 15.579 1.00 74.00 109 ASN A N 1
ATOM 879 C CA . ASN A 1 109 ? -12.964 -2.688 16.637 1.00 74.00 109 ASN A CA 1
ATOM 880 C C . ASN A 1 109 ? -14.340 -2.873 17.293 1.00 74.00 109 ASN A C 1
ATOM 882 O O . ASN A 1 109 ? -14.446 -2.770 18.513 1.00 74.00 109 ASN A O 1
ATOM 886 N N . GLN A 1 110 ? -15.384 -3.175 16.516 1.00 73.06 110 GLN A N 1
ATOM 887 C CA . GLN A 1 110 ? -16.717 -3.456 17.057 1.00 73.06 110 GLN A CA 1
ATOM 888 C C . GLN A 1 110 ? -16.733 -4.720 17.925 1.00 73.06 110 GLN A C 1
ATOM 890 O O . GLN A 1 110 ? -17.338 -4.703 18.995 1.00 73.06 110 GLN A O 1
ATOM 895 N N . GLN A 1 111 ? -16.036 -5.787 17.520 1.00 71.12 111 GLN A N 1
ATOM 896 C CA . GLN A 1 111 ? -15.908 -7.009 18.325 1.00 71.12 111 GLN A CA 1
ATOM 897 C C . GLN A 1 111 ? -15.241 -6.731 19.675 1.00 71.12 111 GLN A C 1
ATOM 899 O O . GLN A 1 111 ? -15.816 -7.062 20.708 1.00 71.12 111 GLN A O 1
ATOM 904 N N . VAL A 1 112 ? -14.112 -6.016 19.680 1.00 75.50 112 VAL A N 1
ATOM 905 C CA . VAL A 1 112 ? -13.403 -5.649 20.920 1.00 75.50 112 VAL A CA 1
ATOM 906 C C . VAL A 1 112 ? -14.280 -4.802 21.849 1.00 75.50 112 VAL A C 1
ATOM 908 O O . VAL A 1 112 ? -14.262 -4.981 23.064 1.00 75.50 112 VAL A O 1
ATOM 911 N N . GLN A 1 113 ? -15.066 -3.869 21.304 1.00 70.81 113 GLN A N 1
ATOM 912 C CA . GLN A 1 113 ? -15.977 -3.052 22.114 1.00 70.81 113 GLN A CA 1
ATOM 913 C C . GLN A 1 113 ? -17.143 -3.867 22.684 1.00 70.81 113 GLN A C 1
ATOM 915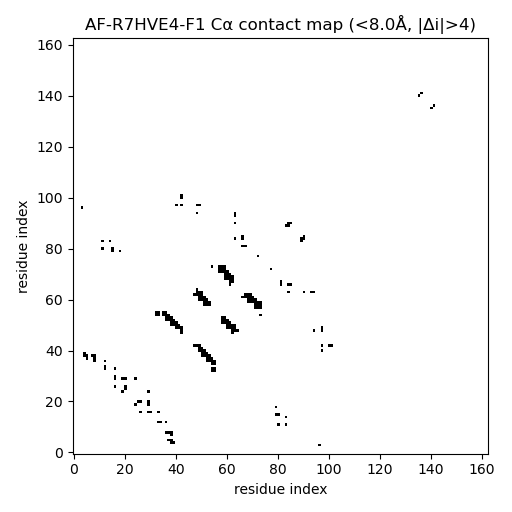 O O . GLN A 1 113 ? -17.560 -3.633 23.818 1.00 70.81 113 GLN A O 1
ATOM 920 N N . ASN A 1 114 ? -17.665 -4.829 21.924 1.00 73.06 114 ASN A N 1
ATOM 921 C CA . ASN A 1 114 ? -18.718 -5.721 22.401 1.00 73.06 114 ASN A CA 1
ATOM 922 C C . ASN A 1 114 ? -18.201 -6.671 23.493 1.00 73.06 114 ASN A C 1
ATOM 924 O O . ASN A 1 114 ? -18.907 -6.895 24.474 1.00 73.06 114 ASN A O 1
ATOM 928 N N . GLU A 1 115 ? -16.971 -7.176 23.371 1.00 68.75 115 GLU A N 1
ATOM 929 C CA . GLU A 1 115 ? -16.318 -7.998 24.400 1.00 68.75 115 GLU A CA 1
ATOM 930 C C . GLU A 1 115 ? -16.148 -7.220 25.709 1.00 68.75 115 GLU A C 1
ATOM 932 O O . GLU A 1 115 ? -16.625 -7.677 26.746 1.00 68.75 115 GLU A O 1
ATOM 937 N N . LYS A 1 116 ? -15.611 -5.993 25.657 1.00 72.69 116 LYS A N 1
ATOM 938 C CA . LYS A 1 116 ? -15.476 -5.129 26.844 1.00 72.69 116 LYS A CA 1
ATOM 939 C C . LYS A 1 116 ? -16.807 -4.847 27.536 1.00 72.69 116 LYS A C 1
ATOM 941 O O . LYS A 1 116 ? -16.916 -5.009 28.745 1.00 72.69 116 LYS A O 1
ATOM 946 N N . LYS A 1 117 ? -17.846 -4.495 26.771 1.00 69.50 117 LYS A N 1
ATOM 947 C CA . LYS A 1 117 ? -19.199 -4.302 27.326 1.00 69.50 117 LYS A CA 1
ATOM 948 C C . LYS A 1 117 ? -19.740 -5.574 27.981 1.00 69.50 117 LYS A C 1
ATOM 950 O O . LYS A 1 117 ? -20.473 -5.499 28.961 1.00 69.50 117 LYS A O 1
ATOM 955 N N . THR A 1 118 ? -19.409 -6.743 27.438 1.00 72.62 118 THR A N 1
ATOM 956 C CA . THR A 1 118 ? -19.836 -8.030 28.004 1.00 72.62 118 THR A CA 1
ATOM 957 C C . THR A 1 118 ? -19.112 -8.319 29.322 1.00 72.62 118 THR A C 1
ATOM 959 O O . THR A 1 118 ? -19.752 -8.759 30.276 1.00 72.62 118 THR A O 1
ATOM 962 N N . GLU A 1 119 ? -17.811 -8.029 29.403 1.00 71.25 119 GLU A N 1
ATOM 963 C CA . GLU A 1 119 ? -17.017 -8.147 30.633 1.00 71.25 119 GLU A CA 1
ATOM 964 C C . GLU A 1 119 ? -17.529 -7.207 31.733 1.00 71.25 119 GLU A C 1
ATOM 966 O O . GLU A 1 119 ? -17.817 -7.669 32.838 1.00 71.25 119 GLU A O 1
ATOM 971 N N . GLU A 1 120 ? -17.749 -5.928 31.413 1.00 68.06 120 GLU A N 1
ATOM 972 C CA . GLU A 1 120 ? -18.309 -4.933 32.340 1.00 68.06 120 GLU A CA 1
ATOM 973 C C . GLU A 1 120 ? -19.685 -5.369 32.874 1.00 68.06 120 GLU A C 1
ATOM 975 O O . GLU A 1 120 ? -19.928 -5.356 34.082 1.00 68.06 120 GLU A O 1
ATOM 980 N N . ASN A 1 121 ? -20.576 -5.844 31.996 1.00 65.25 121 ASN A N 1
ATOM 981 C CA . ASN A 1 121 ? -21.892 -6.346 32.400 1.00 65.25 121 ASN A CA 1
ATOM 982 C C . ASN A 1 121 ? -21.797 -7.575 33.326 1.00 65.25 121 ASN A C 1
ATOM 984 O O . ASN A 1 121 ? -22.587 -7.711 34.264 1.00 65.25 121 ASN A O 1
ATOM 988 N N . MET A 1 122 ? -20.831 -8.472 33.098 1.00 65.75 122 MET A N 1
ATOM 989 C CA . MET A 1 122 ? -20.598 -9.621 33.980 1.00 65.75 122 MET A CA 1
ATOM 990 C C . MET A 1 122 ? -20.045 -9.211 35.349 1.00 65.75 122 MET A C 1
ATOM 992 O O . MET A 1 122 ? -20.384 -9.841 36.354 1.00 65.75 122 MET A O 1
ATOM 996 N N . GLU A 1 123 ? -19.202 -8.180 35.418 1.00 71.19 123 GLU A N 1
ATOM 997 C CA . GLU A 1 123 ? -18.692 -7.650 36.686 1.00 71.19 123 GLU A CA 1
ATOM 998 C C . GLU A 1 123 ? -19.788 -6.976 37.514 1.00 71.19 123 GLU A C 1
ATOM 1000 O O . GLU A 1 123 ? -19.889 -7.256 38.712 1.00 71.19 123 GLU A O 1
ATOM 1005 N N . ILE A 1 124 ? -20.656 -6.180 36.880 1.00 73.56 124 ILE A N 1
ATOM 1006 C CA . ILE A 1 124 ? -21.828 -5.576 37.533 1.00 73.56 124 ILE A CA 1
ATOM 1007 C C . ILE A 1 124 ? -22.733 -6.673 38.103 1.00 73.56 124 ILE A C 1
ATOM 1009 O O . ILE A 1 124 ? -23.054 -6.648 39.289 1.00 73.56 124 ILE A O 1
ATOM 1013 N N . SER A 1 125 ? -23.052 -7.703 37.311 1.00 72.38 125 SER A N 1
ATOM 1014 C CA . SER A 1 125 ? -23.891 -8.817 37.774 1.00 72.38 125 SER A CA 1
ATOM 1015 C C . SER A 1 125 ? -23.272 -9.574 38.961 1.00 72.38 125 SER A C 1
ATOM 1017 O O . SER A 1 125 ? -23.967 -9.917 39.920 1.00 72.38 125 SER A O 1
ATOM 1019 N N . LYS A 1 126 ? -21.949 -9.796 38.964 1.00 76.62 126 LYS A N 1
ATOM 1020 C CA . LYS A 1 126 ? -21.249 -10.401 40.113 1.00 76.62 126 LYS A CA 1
ATOM 1021 C C . LYS A 1 126 ? -21.293 -9.509 41.355 1.00 76.62 126 LYS A C 1
ATOM 1023 O O . LYS A 1 126 ? -21.443 -10.034 42.460 1.00 76.62 126 LYS A O 1
ATOM 1028 N N . ALA A 1 127 ? -21.145 -8.195 41.192 1.00 73.19 127 ALA A N 1
ATOM 1029 C CA . ALA A 1 127 ? -21.225 -7.238 42.290 1.00 73.19 127 ALA A CA 1
ATOM 1030 C C . ALA A 1 127 ? -22.637 -7.195 42.897 1.00 73.19 127 ALA A C 1
ATOM 1032 O O . ALA A 1 127 ? -22.767 -7.271 44.117 1.00 73.19 127 ALA A O 1
ATOM 1033 N N . GLU A 1 128 ? -23.681 -7.187 42.066 1.00 74.19 128 GLU A N 1
ATOM 1034 C CA . GLU A 1 128 ? -25.083 -7.239 42.501 1.00 74.19 128 GLU A CA 1
ATOM 1035 C C . GLU A 1 128 ? -25.408 -8.534 43.257 1.00 74.19 128 GLU A C 1
ATOM 1037 O O . GLU A 1 128 ? -26.024 -8.497 44.322 1.00 74.19 128 GLU A O 1
ATOM 1042 N N . ILE A 1 129 ? -24.949 -9.691 42.762 1.00 73.94 129 ILE A N 1
ATOM 1043 C CA . ILE A 1 129 ? -25.132 -10.979 43.453 1.00 73.94 129 ILE A CA 1
ATOM 1044 C C . ILE A 1 129 ? -24.421 -10.979 44.811 1.00 73.94 129 ILE A C 1
ATOM 1046 O O . ILE A 1 129 ? -24.949 -11.513 45.789 1.00 73.94 129 ILE A O 1
ATOM 1050 N N . LYS A 1 130 ? -23.225 -10.386 44.890 1.00 75.88 130 LYS A N 1
ATOM 1051 C CA . LYS A 1 130 ? -22.471 -10.278 46.141 1.00 75.88 130 LYS A CA 1
ATOM 1052 C C . LYS A 1 130 ? -23.187 -9.379 47.151 1.00 75.88 130 LYS A C 1
ATOM 1054 O O . LYS A 1 130 ? -23.333 -9.785 48.300 1.00 75.88 130 LYS A O 1
ATOM 1059 N N . ASP A 1 131 ? -23.680 -8.220 46.726 1.00 73.62 131 ASP A N 1
ATOM 1060 C CA . ASP A 1 131 ? -24.428 -7.290 47.581 1.00 73.62 131 ASP A CA 1
ATOM 1061 C C . ASP A 1 131 ? -25.765 -7.901 48.055 1.00 73.62 131 ASP A C 1
ATOM 1063 O O . ASP A 1 131 ? -26.124 -7.857 49.236 1.00 73.62 131 ASP A O 1
ATOM 1067 N N . ALA A 1 132 ? -26.462 -8.626 47.172 1.00 70.31 132 ALA A N 1
ATOM 1068 C CA . ALA A 1 132 ? -27.640 -9.415 47.529 1.00 70.31 132 ALA A CA 1
ATOM 1069 C C . ALA A 1 132 ? -27.315 -10.531 48.546 1.00 70.31 132 ALA A C 1
ATOM 1071 O O . ALA A 1 132 ? -28.054 -10.739 49.508 1.00 70.31 132 ALA A O 1
ATOM 1072 N N . ALA A 1 133 ? -26.189 -11.232 48.397 1.00 66.81 133 ALA A N 1
ATOM 1073 C CA . ALA A 1 133 ? -25.760 -12.239 49.367 1.00 66.81 133 ALA A CA 1
ATOM 1074 C C . ALA A 1 133 ? -25.382 -11.614 50.725 1.00 66.81 133 ALA A C 1
ATOM 1076 O O . ALA A 1 133 ? -25.696 -12.173 51.782 1.00 66.81 133 ALA A O 1
ATOM 1077 N N . GLU A 1 134 ? -24.740 -10.446 50.725 1.00 68.62 134 GLU A N 1
ATOM 1078 C CA . GLU A 1 134 ? -24.377 -9.706 51.938 1.00 68.62 134 GLU A CA 1
ATOM 1079 C C . GLU A 1 134 ? -25.611 -9.152 52.667 1.00 68.62 134 GLU A C 1
ATOM 1081 O O . GLU A 1 134 ? -25.689 -9.258 53.893 1.00 68.62 134 GLU A O 1
ATOM 1086 N N . SER A 1 135 ? -26.626 -8.675 51.943 1.00 63.94 135 SER A N 1
ATOM 1087 C CA . SER A 1 135 ? -27.900 -8.231 52.530 1.00 63.94 135 SER A CA 1
ATOM 1088 C C . SER A 1 135 ? -28.715 -9.384 53.136 1.00 63.94 135 SER A C 1
ATOM 1090 O O . SER A 1 135 ? -29.221 -9.257 54.254 1.00 63.94 135 SER A O 1
ATOM 1092 N N . VAL A 1 136 ? -28.771 -10.550 52.478 1.00 63.94 136 VAL A N 1
ATOM 1093 C CA . VAL A 1 136 ? -29.450 -11.756 52.999 1.00 63.94 136 VAL A CA 1
ATOM 1094 C C . VAL A 1 136 ? -28.707 -12.357 54.200 1.00 63.94 136 VAL A C 1
ATOM 1096 O O . VAL A 1 136 ? -29.328 -12.897 55.118 1.00 63.94 136 VAL A O 1
ATOM 1099 N N . THR A 1 137 ? -27.379 -12.230 54.246 1.00 61.25 137 THR A N 1
ATOM 1100 C CA . THR A 1 137 ? -26.551 -12.654 55.392 1.00 61.25 137 THR A CA 1
ATOM 1101 C C . THR A 1 137 ? -26.317 -11.549 56.431 1.00 61.25 137 THR A C 1
ATOM 1103 O O . THR A 1 137 ? -25.623 -11.777 57.434 1.00 61.25 137 THR A O 1
ATOM 1106 N N . GLY A 1 138 ? -26.948 -10.386 56.233 1.00 53.94 138 GLY A N 1
ATOM 1107 C CA . GLY A 1 138 ? -26.947 -9.236 57.127 1.00 53.94 138 GLY A CA 1
ATOM 1108 C C . GLY A 1 138 ? -27.351 -9.594 58.560 1.00 53.94 138 GLY A C 1
ATOM 1109 O O . GLY A 1 138 ? -28.003 -10.608 58.826 1.00 53.94 138 GLY A O 1
ATOM 1110 N N . SER A 1 139 ? -26.905 -8.761 59.505 1.00 54.69 139 SER A N 1
ATOM 1111 C CA . SER A 1 139 ? -26.723 -9.019 60.949 1.00 54.69 139 SER A CA 1
ATOM 1112 C C . SER A 1 139 ? -27.805 -9.839 61.680 1.00 54.69 139 SER A C 1
ATOM 1114 O O . SER A 1 139 ? -27.478 -10.548 62.636 1.00 54.69 139 SER A O 1
ATOM 1116 N N . GLY A 1 140 ? -29.060 -9.822 61.224 1.00 52.12 140 GLY A N 1
ATOM 1117 C CA . GLY A 1 140 ? -30.158 -10.620 61.772 1.00 52.12 140 GLY A CA 1
ATOM 1118 C C . GLY A 1 140 ? -29.986 -12.139 61.626 1.00 52.12 140 GLY A C 1
ATOM 1119 O O . GLY A 1 140 ? -30.300 -12.876 62.565 1.00 52.12 140 GLY A O 1
ATOM 1120 N N . VAL A 1 141 ? -29.444 -12.633 60.506 1.00 55.19 141 VAL A N 1
ATOM 1121 C CA . VAL A 1 141 ? -29.260 -14.083 60.279 1.00 55.19 141 VAL A CA 1
ATOM 1122 C C . VAL A 1 141 ? -28.044 -14.605 61.046 1.00 55.19 141 VAL A C 1
ATOM 1124 O O . VAL A 1 141 ? -28.143 -15.622 61.735 1.00 55.19 141 VAL A O 1
ATOM 1127 N N . ARG A 1 142 ? -26.925 -13.863 61.048 1.00 56.62 142 ARG A N 1
ATOM 1128 C CA . ARG A 1 142 ? -25.724 -14.193 61.844 1.00 56.62 142 ARG A CA 1
ATOM 1129 C C . ARG A 1 142 ? -26.009 -14.250 63.347 1.00 56.62 142 ARG A C 1
ATOM 1131 O O . ARG A 1 142 ? -25.512 -15.147 64.030 1.00 56.62 142 ARG A O 1
ATOM 1138 N N . HIS A 1 143 ? -26.824 -13.330 63.867 1.00 55.66 143 HIS A N 1
ATOM 1139 C CA . HIS A 1 143 ? -27.189 -13.324 65.286 1.00 55.66 143 HIS A CA 1
ATOM 1140 C C . HIS A 1 143 ? -28.090 -14.516 65.653 1.00 55.66 143 HIS A C 1
ATOM 1142 O O . HIS A 1 143 ? -27.924 -15.115 66.720 1.00 55.66 143 HIS A O 1
ATOM 1148 N N . ARG A 1 144 ? -29.007 -14.914 64.757 1.00 56.47 144 ARG A N 1
ATOM 1149 C CA . ARG A 1 144 ? -29.859 -16.102 64.942 1.00 56.47 144 ARG A CA 1
ATOM 1150 C C . ARG A 1 144 ? -29.072 -17.411 64.835 1.00 56.47 144 ARG A C 1
ATOM 1152 O O . ARG A 1 144 ? -29.316 -18.306 65.641 1.00 56.47 144 ARG A O 1
ATOM 1159 N N . LEU A 1 145 ? -28.089 -17.499 63.935 1.00 59.25 145 LEU A N 1
ATOM 1160 C CA . LEU A 1 145 ? -27.187 -18.653 63.810 1.00 59.25 145 LEU A CA 1
ATOM 1161 C C . LEU A 1 145 ? -26.304 -18.832 65.050 1.00 59.25 145 LEU A C 1
ATOM 1163 O O . LEU A 1 145 ? -26.307 -19.911 65.639 1.00 59.25 145 LEU A O 1
ATOM 1167 N N . LYS A 1 146 ? -25.646 -17.766 65.533 1.00 65.06 146 LYS A N 1
ATOM 1168 C CA . LYS A 1 146 ? -24.856 -17.824 66.779 1.00 65.06 146 LYS A CA 1
ATOM 1169 C C . LYS A 1 146 ? -25.707 -18.218 67.989 1.00 65.06 146 LYS A C 1
ATOM 1171 O O . LYS A 1 146 ? -25.281 -19.033 68.806 1.00 65.06 146 LYS A O 1
ATOM 1176 N N . ALA A 1 147 ? -26.919 -17.670 68.109 1.00 65.44 147 ALA A N 1
ATOM 1177 C CA . ALA A 1 147 ? -27.833 -18.017 69.198 1.00 65.44 147 ALA A CA 1
ATOM 1178 C C . ALA A 1 147 ? -28.311 -19.481 69.122 1.00 65.44 147 ALA A C 1
ATOM 1180 O O . ALA A 1 147 ? -28.480 -20.138 70.155 1.00 65.44 147 ALA A O 1
ATOM 1181 N N . PHE A 1 148 ? -28.506 -20.010 67.913 1.00 66.25 148 PHE A N 1
ATOM 1182 C CA . PHE A 1 148 ? -28.884 -21.402 67.685 1.00 66.25 148 PHE A CA 1
ATOM 1183 C C . PHE A 1 148 ? -27.735 -22.376 67.992 1.00 66.25 148 PHE A C 1
ATOM 1185 O O . PHE A 1 148 ? -27.932 -23.341 68.735 1.00 66.25 148 PHE A O 1
ATOM 1192 N N . GLU A 1 149 ? -26.518 -22.086 67.527 1.00 70.69 149 GLU A N 1
ATOM 1193 C CA . GLU A 1 149 ? -25.316 -22.868 67.845 1.00 70.69 149 GLU A CA 1
ATOM 1194 C C . GLU A 1 149 ? -25.017 -22.879 69.350 1.00 70.69 149 GLU A C 1
ATOM 1196 O O . GLU A 1 149 ? -24.749 -23.937 69.930 1.00 70.69 149 GLU A O 1
ATOM 1201 N N . ALA A 1 150 ? -25.145 -21.729 70.022 1.00 73.06 150 ALA A N 1
ATOM 1202 C CA . ALA A 1 150 ? -24.991 -21.633 71.472 1.00 73.06 150 ALA A CA 1
ATOM 1203 C C . ALA A 1 150 ? -26.030 -22.491 72.221 1.00 73.06 150 ALA A C 1
ATOM 1205 O O . ALA A 1 150 ? -25.684 -23.186 73.181 1.00 73.06 150 ALA A O 1
ATOM 1206 N N . ARG A 1 151 ? -27.292 -22.514 71.759 1.00 69.88 151 ARG A N 1
ATOM 1207 C CA . ARG A 1 151 ? -28.352 -23.377 72.317 1.00 69.88 151 ARG A CA 1
ATOM 1208 C C . ARG A 1 151 ? -28.059 -24.868 72.122 1.00 69.88 151 ARG A C 1
ATOM 1210 O O . ARG A 1 151 ? -28.264 -25.645 73.056 1.00 69.88 151 ARG A O 1
ATOM 1217 N N . LEU A 1 152 ? -27.552 -25.276 70.957 1.00 71.06 152 LEU A N 1
ATOM 1218 C CA . LEU A 1 152 ? -27.153 -26.666 70.696 1.00 71.06 152 LEU A CA 1
ATOM 1219 C C . LEU A 1 152 ? -25.979 -27.105 71.581 1.00 71.06 152 LEU A C 1
ATOM 1221 O O . LEU A 1 152 ? -26.003 -28.204 72.141 1.00 71.06 152 LEU A O 1
ATOM 1225 N N . LYS A 1 153 ? -24.980 -26.234 71.765 1.00 70.06 153 LYS A N 1
ATOM 1226 C CA . LYS A 1 153 ? -23.824 -26.505 72.631 1.00 70.06 153 LYS A CA 1
ATOM 1227 C C . LYS A 1 153 ? -24.245 -26.660 74.096 1.00 70.06 153 LYS A C 1
ATOM 1229 O O . LYS A 1 153 ? -23.823 -27.610 74.751 1.00 70.06 153 LYS A O 1
ATOM 1234 N N . LYS A 1 154 ? -25.163 -25.812 74.578 1.00 66.25 154 LYS A N 1
ATOM 1235 C CA . LYS A 1 154 ? -25.718 -25.893 75.943 1.00 66.25 154 LYS A CA 1
ATOM 1236 C C . LYS A 1 154 ? -26.526 -27.181 76.170 1.00 66.25 154 LYS A C 1
ATOM 1238 O O . LYS A 1 154 ? -26.353 -27.830 77.198 1.00 66.25 154 LYS A O 1
ATOM 1243 N N . LYS A 1 155 ? -27.331 -27.617 75.187 1.00 63.81 155 LYS A N 1
ATOM 1244 C CA . LYS A 1 155 ? -28.049 -28.911 75.237 1.00 63.81 155 LYS A CA 1
ATOM 1245 C C . LYS A 1 155 ? -27.107 -30.123 75.257 1.00 63.81 155 LYS A C 1
ATOM 1247 O O . LYS A 1 155 ? -27.389 -31.090 75.959 1.00 63.81 155 LYS A O 1
ATOM 1252 N N . ARG A 1 156 ? -25.994 -30.084 74.513 1.00 59.72 156 ARG A N 1
ATOM 1253 C CA . ARG A 1 156 ? -24.976 -31.154 74.523 1.00 59.72 156 ARG A CA 1
ATOM 1254 C C . ARG A 1 156 ? -24.233 -31.253 75.855 1.00 59.72 156 ARG A C 1
ATOM 1256 O O . ARG A 1 156 ? -23.954 -32.364 76.290 1.00 59.72 156 ARG A O 1
ATOM 1263 N N . ILE A 1 157 ? -23.940 -30.123 76.495 1.00 62.88 157 ILE A N 1
ATOM 1264 C CA . ILE A 1 157 ? -23.268 -30.094 77.802 1.00 62.88 157 ILE A CA 1
ATOM 1265 C C . ILE A 1 157 ? -24.204 -30.615 78.903 1.00 62.88 157 ILE A C 1
ATOM 1267 O O . ILE A 1 157 ? -23.805 -31.499 79.650 1.00 62.88 157 ILE A O 1
ATOM 1271 N N . ASN A 1 158 ? -25.474 -30.190 78.933 1.00 57.31 158 ASN A N 1
ATOM 1272 C CA . ASN A 1 158 ? -26.441 -30.692 79.922 1.00 57.31 158 ASN A CA 1
ATOM 1273 C C . ASN A 1 158 ? -26.705 -32.204 79.818 1.00 57.31 158 ASN A C 1
ATOM 1275 O O . ASN A 1 158 ? -26.992 -32.842 80.823 1.00 57.31 158 ASN A O 1
ATOM 1279 N N . ARG A 1 159 ? -26.593 -32.797 78.622 1.00 56.06 159 ARG A N 1
ATOM 1280 C CA . ARG A 1 159 ? -26.712 -34.255 78.440 1.00 56.06 159 ARG A CA 1
ATOM 1281 C C . ARG A 1 159 ? -25.512 -35.050 78.961 1.00 56.06 159 ARG A C 1
ATOM 1283 O O . ARG A 1 159 ? -25.674 -36.233 79.211 1.00 56.06 159 ARG A O 1
ATOM 1290 N N . LYS A 1 160 ? -24.334 -34.432 79.102 1.00 55.97 160 LYS A N 1
ATOM 1291 C CA . LYS A 1 160 ? -23.121 -35.091 79.619 1.00 55.97 160 LYS A CA 1
ATOM 1292 C C . LYS A 1 160 ? -22.987 -35.033 81.144 1.00 55.97 160 LYS A C 1
ATOM 1294 O O . LYS A 1 160 ? -22.143 -35.734 81.675 1.00 55.97 160 LYS A O 1
ATOM 1299 N N . ILE A 1 161 ? -23.772 -34.193 81.819 1.00 55.50 161 ILE A N 1
ATOM 1300 C CA . ILE A 1 161 ? -23.709 -33.997 83.280 1.00 55.50 161 ILE A CA 1
ATOM 1301 C C . ILE A 1 161 ? -24.718 -34.906 84.019 1.00 55.50 161 ILE A C 1
ATOM 1303 O O . ILE A 1 161 ? -24.588 -35.108 85.217 1.00 55.50 161 ILE A O 1
ATOM 1307 N N . ASN A 1 162 ? -25.686 -35.496 83.305 1.00 50.31 162 ASN A N 1
ATOM 1308 C CA . ASN A 1 162 ? -26.699 -36.416 83.851 1.00 50.31 162 ASN A CA 1
ATOM 1309 C C . ASN A 1 162 ? -26.430 -37.900 83.501 1.00 50.31 162 ASN A C 1
ATOM 1311 O O . ASN A 1 162 ? -27.375 -38.640 83.229 1.00 50.31 162 ASN A O 1
ATOM 1315 N N . ILE A 1 163 ? -25.163 -38.325 83.463 1.00 44.38 163 ILE A N 1
ATOM 1316 C CA . ILE A 1 163 ? -24.764 -39.745 83.422 1.00 44.38 163 ILE A CA 1
ATOM 1317 C C . ILE A 1 163 ? -23.830 -39.996 84.597 1.00 44.38 163 ILE A C 1
ATOM 1319 O O . ILE A 1 163 ? -22.901 -39.172 84.754 1.00 44.38 163 ILE A O 1
#

Mean predicted aligned error: 14.17 Å